Protein AF-A0AAE1FJT1-F1 (afdb_monomer_lite)

Structure (mmCIF, N/CA/C/O backbone):
data_AF-A0AAE1FJT1-F1
#
_entry.id   AF-A0AAE1FJT1-F1
#
loop_
_atom_site.group_PDB
_atom_site.id
_atom_site.type_symbol
_atom_site.label_atom_id
_atom_site.label_alt_id
_atom_site.label_comp_id
_atom_site.label_asym_id
_atom_site.label_entity_id
_atom_site.label_seq_id
_atom_site.pdbx_PDB_ins_code
_atom_site.Cartn_x
_atom_site.Cartn_y
_atom_site.Cartn_z
_atom_site.occupancy
_atom_site.B_iso_or_equiv
_atom_site.auth_seq_id
_atom_site.auth_comp_id
_atom_site.auth_asym_id
_atom_site.auth_atom_id
_atom_site.pdbx_PDB_model_num
ATOM 1 N N . MET A 1 1 ? -0.345 12.946 -5.523 1.00 48.91 1 MET A N 1
ATOM 2 C CA . MET A 1 1 ? -1.531 13.826 -5.619 1.00 48.91 1 MET A CA 1
ATOM 3 C C . MET A 1 1 ? -2.628 13.162 -4.807 1.00 48.91 1 MET A C 1
ATOM 5 O O . MET A 1 1 ? -2.960 12.027 -5.112 1.00 48.91 1 MET A O 1
ATOM 9 N N . CYS A 1 2 ? -3.063 13.765 -3.700 1.00 41.97 2 CYS A N 1
ATOM 10 C CA . CYS A 1 2 ? -4.104 13.171 -2.857 1.00 41.97 2 CYS A CA 1
ATOM 11 C C . CYS A 1 2 ? -5.466 13.439 -3.506 1.00 41.97 2 CYS A C 1
ATOM 13 O O . CYS A 1 2 ? -5.688 14.557 -3.981 1.00 41.97 2 CYS A O 1
ATOM 15 N N . CYS A 1 3 ? -6.363 12.451 -3.531 1.00 52.41 3 CYS A N 1
ATOM 16 C CA . CYS A 1 3 ? -7.768 12.750 -3.784 1.00 52.41 3 CYS A CA 1
ATOM 17 C C . CYS A 1 3 ? -8.209 13.714 -2.682 1.00 52.41 3 CYS A C 1
ATOM 19 O O . CYS A 1 3 ? -7.930 13.474 -1.507 1.00 52.41 3 CYS A O 1
ATOM 21 N N . VAL A 1 4 ? -8.873 14.813 -3.035 1.00 55.88 4 VAL A N 1
ATOM 22 C CA . VAL A 1 4 ? -9.655 15.541 -2.031 1.00 55.88 4 VAL A CA 1
ATOM 23 C C . VAL A 1 4 ? -10.621 14.516 -1.425 1.00 55.88 4 VAL A C 1
ATOM 25 O O . VAL A 1 4 ? -11.184 13.748 -2.207 1.00 55.88 4 VAL A O 1
ATOM 28 N N . PRO A 1 5 ? -10.796 14.444 -0.094 1.00 57.66 5 PRO A N 1
ATOM 29 C CA . PRO A 1 5 ? -11.778 13.549 0.499 1.00 57.66 5 PRO A CA 1
ATOM 30 C C . PRO A 1 5 ? -13.139 13.853 -0.121 1.00 57.66 5 PRO A C 1
ATOM 32 O O . PRO A 1 5 ? -13.712 14.920 0.105 1.00 57.66 5 PRO A O 1
ATOM 35 N N . THR A 1 6 ? -13.617 12.960 -0.981 1.00 59.84 6 THR A N 1
ATOM 36 C CA . THR A 1 6 ? -14.936 13.086 -1.597 1.00 59.84 6 THR A CA 1
ATOM 37 C C . THR A 1 6 ? -15.823 12.003 -1.019 1.00 59.84 6 THR A C 1
ATOM 39 O O . THR A 1 6 ? -15.383 10.876 -0.826 1.00 59.84 6 THR A O 1
ATOM 42 N N . LEU A 1 7 ? -17.086 12.342 -0.759 1.00 59.97 7 LEU A N 1
ATOM 43 C CA . LEU A 1 7 ? -18.098 11.371 -0.328 1.00 59.97 7 LEU A CA 1
ATOM 44 C C . LEU A 1 7 ? -18.443 10.360 -1.435 1.00 59.97 7 LEU A C 1
ATOM 46 O O . LEU A 1 7 ? -19.107 9.366 -1.170 1.00 59.97 7 LEU A O 1
ATOM 50 N N . SER A 1 8 ? -18.016 10.622 -2.672 1.00 65.12 8 SER A N 1
ATOM 51 C CA . SER A 1 8 ? -18.106 9.679 -3.783 1.00 65.12 8 SER A CA 1
ATOM 52 C C . SER A 1 8 ? -16.991 8.640 -3.714 1.00 65.12 8 SER A C 1
ATOM 54 O O . SER A 1 8 ? -15.861 9.000 -3.391 1.00 65.12 8 SER A O 1
ATOM 56 N N . ASP A 1 9 ? -17.260 7.414 -4.167 1.00 62.44 9 ASP A N 1
ATOM 57 C CA . ASP A 1 9 ? -16.266 6.343 -4.395 1.00 62.44 9 ASP A CA 1
ATOM 58 C C . ASP A 1 9 ? -15.290 6.645 -5.555 1.00 62.44 9 ASP A C 1
ATOM 60 O O . ASP A 1 9 ? -14.793 5.759 -6.254 1.00 62.44 9 ASP A O 1
ATOM 64 N N . SER A 1 10 ? -15.027 7.926 -5.804 1.00 68.75 10 SER A N 1
ATOM 65 C CA . SER A 1 10 ? -14.057 8.370 -6.786 1.00 68.75 10 SER A CA 1
ATOM 66 C C . SER A 1 10 ? -12.664 7.992 -6.304 1.00 68.75 10 SER A C 1
ATOM 68 O O . SER A 1 10 ? -12.255 8.313 -5.186 1.00 68.75 10 SER A O 1
ATOM 70 N N . TRP A 1 11 ? -11.914 7.343 -7.181 1.00 69.56 11 TRP A N 1
ATOM 71 C CA . TRP A 1 11 ? -10.534 6.962 -6.945 1.00 69.56 11 TRP A CA 1
ATOM 72 C C . TRP A 1 11 ? -9.640 7.638 -7.988 1.00 69.56 11 TRP A C 1
ATOM 74 O O . TRP A 1 11 ? -9.971 7.710 -9.169 1.00 69.56 11 TRP A O 1
ATOM 84 N N . MET A 1 12 ? -8.500 8.169 -7.549 1.00 78.56 12 MET A N 1
ATOM 85 C CA . MET A 1 12 ? -7.464 8.718 -8.426 1.00 78.56 12 MET A CA 1
ATOM 86 C C . MET A 1 12 ? -6.202 7.906 -8.202 1.00 78.56 12 MET A C 1
ATOM 88 O O . MET A 1 12 ? -5.679 7.905 -7.094 1.00 78.56 12 MET A O 1
ATOM 92 N N . GLY A 1 13 ? -5.701 7.236 -9.234 1.00 81.19 13 GLY A N 1
ATOM 93 C CA . GLY A 1 13 ? -4.411 6.548 -9.209 1.00 81.19 13 GLY A CA 1
ATOM 94 C C . GLY A 1 13 ? -3.347 7.322 -9.983 1.00 81.19 13 GLY A C 1
ATOM 95 O O . GLY A 1 13 ? -3.654 8.049 -10.925 1.00 81.19 13 GLY A O 1
ATOM 96 N N . TYR A 1 14 ? -2.084 7.143 -9.607 1.00 88.25 14 TYR A N 1
ATOM 97 C CA . TYR A 1 14 ? -0.932 7.567 -10.402 1.00 88.25 14 TYR A CA 1
ATOM 98 C C . TYR A 1 14 ? 0.158 6.493 -10.353 1.00 88.25 14 TYR A C 1
ATOM 100 O O . TYR A 1 14 ? 0.200 5.692 -9.418 1.00 88.25 14 TYR A O 1
ATOM 108 N N . GLY A 1 15 ? 1.008 6.447 -11.381 1.00 92.00 15 GLY A N 1
ATOM 109 C CA . GLY A 1 15 ? 2.147 5.526 -11.455 1.00 92.00 15 GLY A CA 1
ATOM 110 C C . GLY A 1 15 ? 3.272 5.891 -10.474 1.00 92.00 15 GLY A C 1
ATOM 111 O O . GLY A 1 15 ? 3.286 7.009 -9.957 1.00 92.00 15 GLY A O 1
ATOM 112 N N . PRO A 1 16 ? 4.241 4.998 -10.226 1.00 93.56 16 PRO A N 1
ATOM 113 C CA . PRO A 1 16 ? 5.405 5.325 -9.409 1.00 93.56 16 PRO A CA 1
ATOM 114 C C . PRO A 1 16 ? 6.213 6.487 -9.998 1.00 93.56 16 PRO A C 1
ATOM 116 O O . PRO A 1 16 ? 6.340 6.619 -11.214 1.00 93.56 16 PRO A O 1
ATOM 119 N N . VAL A 1 17 ? 6.810 7.309 -9.132 1.00 94.38 17 VAL A N 1
ATOM 120 C CA . VAL A 1 17 ? 7.677 8.432 -9.550 1.00 94.38 17 VAL A CA 1
ATOM 121 C C . VAL A 1 17 ? 9.133 8.017 -9.790 1.00 94.38 17 VAL A C 1
ATOM 123 O O . VAL A 1 17 ? 9.930 8.818 -10.270 1.00 94.38 17 VAL A O 1
ATOM 126 N N . VAL A 1 18 ? 9.480 6.769 -9.465 1.00 95.00 18 VAL A N 1
ATOM 127 C CA . VAL A 1 18 ? 10.792 6.153 -9.706 1.00 95.00 18 VAL A CA 1
ATOM 128 C C . VAL A 1 18 ? 10.616 4.694 -10.162 1.00 95.00 18 VAL A C 1
ATOM 130 O O . VAL A 1 18 ? 9.617 4.075 -9.788 1.00 95.00 18 VAL A O 1
ATOM 133 N N . PRO A 1 19 ? 11.554 4.120 -10.944 1.00 93.19 19 PRO A N 1
ATOM 134 C CA . PRO A 1 19 ? 11.401 2.783 -11.538 1.00 93.19 19 PRO A CA 1
ATOM 135 C C . PRO A 1 19 ? 11.222 1.622 -10.549 1.00 93.19 19 PRO A C 1
ATOM 137 O O . PRO A 1 19 ? 10.569 0.639 -10.880 1.00 93.19 19 PRO A O 1
ATOM 140 N N . ASN A 1 20 ? 11.789 1.731 -9.348 1.00 95.06 20 ASN A N 1
ATOM 141 C CA . ASN A 1 20 ? 11.744 0.721 -8.286 1.00 95.06 20 ASN A CA 1
ATOM 142 C C . ASN A 1 20 ? 10.873 1.158 -7.094 1.00 95.06 20 ASN A C 1
ATOM 144 O O . ASN A 1 20 ? 11.141 0.808 -5.948 1.00 95.06 20 ASN A O 1
ATOM 148 N N . GLY A 1 21 ? 9.872 2.001 -7.349 1.00 95.88 21 GLY A N 1
ATOM 149 C CA . GLY A 1 21 ? 8.997 2.551 -6.320 1.00 95.88 21 GLY A CA 1
ATOM 150 C C . GLY A 1 21 ? 7.545 2.122 -6.470 1.00 95.88 2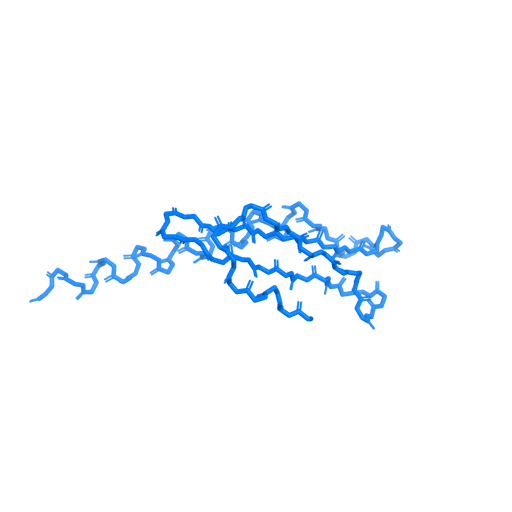1 GLY A C 1
ATOM 151 O O . GLY A 1 21 ? 7.158 1.437 -7.417 1.00 95.88 21 GLY A O 1
ATOM 152 N N . TYR A 1 22 ? 6.725 2.630 -5.553 1.00 96.62 22 TYR A N 1
ATOM 153 C CA . TYR A 1 22 ? 5.274 2.509 -5.599 1.00 96.62 22 TYR A CA 1
ATOM 154 C C . TYR A 1 22 ? 4.620 3.872 -5.832 1.00 96.62 22 TYR A C 1
ATOM 156 O O . TYR A 1 22 ? 5.098 4.900 -5.347 1.00 96.62 22 TYR A O 1
ATOM 164 N N . GLY A 1 23 ? 3.496 3.884 -6.540 1.00 95.44 23 GLY A N 1
ATOM 165 C CA . GLY A 1 23 ? 2.486 4.926 -6.398 1.00 95.44 23 GLY A CA 1
ATOM 166 C C . GLY A 1 23 ? 1.429 4.451 -5.406 1.00 95.44 23 GLY A C 1
ATOM 167 O O . GLY A 1 23 ? 1.003 3.301 -5.454 1.00 95.44 23 GLY A O 1
ATOM 168 N N . ALA A 1 24 ? 1.022 5.322 -4.489 1.00 94.00 24 ALA A N 1
ATOM 169 C CA . ALA A 1 24 ? -0.017 5.024 -3.513 1.00 94.00 24 ALA A CA 1
ATOM 170 C C . ALA A 1 24 ? -0.848 6.277 -3.263 1.00 94.00 24 ALA A C 1
ATOM 172 O O . ALA A 1 24 ? -0.343 7.279 -2.755 1.00 94.00 24 ALA A O 1
ATOM 173 N N . SER A 1 25 ? -2.120 6.223 -3.623 1.00 92.31 25 SER A N 1
ATOM 174 C CA . SER A 1 25 ? -3.108 7.241 -3.282 1.00 92.31 25 SER A CA 1
ATOM 175 C C . SER A 1 25 ? -4.205 6.622 -2.430 1.00 92.31 25 SER A C 1
ATOM 177 O O . SER A 1 25 ? -4.454 5.416 -2.491 1.00 92.31 25 SER A O 1
ATOM 179 N N . TYR A 1 26 ? -4.844 7.454 -1.612 1.00 91.06 26 TYR A N 1
ATOM 180 C CA . TYR A 1 26 ? -5.884 7.015 -0.696 1.00 91.06 26 TYR A CA 1
ATOM 181 C C . TYR A 1 26 ? -7.018 8.033 -0.599 1.00 91.06 26 TYR A C 1
ATOM 183 O O . TYR A 1 26 ? -6.793 9.238 -0.722 1.00 91.06 26 TYR A O 1
ATOM 191 N N . ASN A 1 27 ? -8.230 7.529 -0.377 1.00 89.38 27 ASN A N 1
ATOM 192 C CA . ASN A 1 27 ? -9.424 8.312 -0.076 1.00 89.38 27 ASN A CA 1
ATOM 193 C C . ASN A 1 27 ? -10.093 7.730 1.185 1.00 89.38 27 ASN A C 1
ATOM 195 O O . ASN A 1 27 ? -10.679 6.646 1.111 1.00 89.38 27 ASN A O 1
ATOM 199 N N . PRO A 1 28 ? -9.953 8.375 2.355 1.00 89.38 28 PRO A N 1
ATOM 200 C CA . PRO A 1 28 ? -10.616 7.940 3.579 1.00 89.38 28 PRO A CA 1
ATOM 201 C C . PRO A 1 28 ? -12.116 8.250 3.549 1.00 89.38 28 PRO A C 1
ATOM 203 O O . PRO A 1 28 ? -12.518 9.381 3.280 1.00 89.38 28 PRO A O 1
ATOM 206 N N . HIS A 1 29 ? -12.925 7.258 3.901 1.00 87.88 29 HIS A N 1
ATOM 207 C CA . HIS A 1 29 ? -14.355 7.3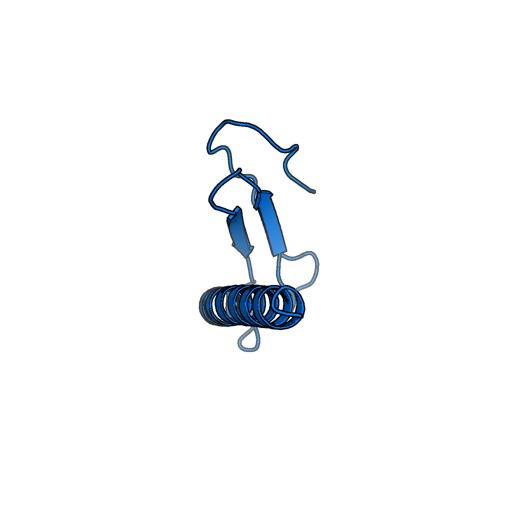64 4.179 1.00 87.88 29 HIS A CA 1
ATOM 208 C C . HIS A 1 29 ? -14.604 7.105 5.678 1.00 87.88 29 HIS A C 1
ATOM 210 O O . HIS A 1 29 ? -13.689 6.668 6.379 1.00 87.88 29 HIS A O 1
ATOM 216 N N . PRO A 1 30 ? -15.818 7.368 6.199 1.00 88.69 30 PRO A N 1
ATOM 217 C CA . PRO A 1 30 ? -16.122 7.128 7.611 1.00 88.69 30 PRO A CA 1
ATOM 218 C C . PRO A 1 30 ? -15.837 5.693 8.084 1.00 88.69 30 PRO A C 1
ATOM 220 O O . PRO A 1 30 ? -15.310 5.521 9.179 1.00 88.69 30 PRO A O 1
ATOM 223 N N . ASP A 1 31 ? -16.119 4.688 7.243 1.00 90.94 31 ASP A N 1
ATOM 224 C CA . ASP A 1 31 ? -16.050 3.267 7.627 1.00 90.94 31 ASP A CA 1
ATOM 225 C C . ASP A 1 31 ? -14.956 2.463 6.899 1.00 90.94 31 ASP A C 1
ATOM 227 O O . ASP A 1 31 ? -14.678 1.320 7.259 1.00 90.94 31 ASP A O 1
ATOM 231 N N . TYR A 1 32 ? -14.333 3.026 5.860 1.00 90.31 32 TYR A N 1
ATOM 232 C CA . TYR A 1 32 ? -13.316 2.350 5.047 1.00 90.31 32 TYR A CA 1
ATOM 233 C C . TYR A 1 32 ? -12.347 3.348 4.413 1.00 90.31 32 TYR A C 1
ATOM 235 O O . TYR A 1 32 ? -12.572 4.554 4.418 1.00 90.31 32 TYR A O 1
ATOM 243 N N . ILE A 1 33 ? -11.253 2.853 3.839 1.00 91.62 33 ILE A N 1
ATOM 244 C CA . ILE A 1 33 ? -10.301 3.663 3.074 1.00 91.62 33 ILE A CA 1
ATOM 245 C C . ILE A 1 33 ? -10.105 2.991 1.720 1.00 91.62 33 ILE A C 1
ATOM 247 O O . ILE A 1 33 ? -9.795 1.802 1.656 1.00 91.62 33 ILE A O 1
ATOM 251 N N . VAL A 1 34 ? -10.260 3.748 0.637 1.00 91.62 34 VAL A N 1
ATOM 252 C CA . VAL A 1 34 ? -9.957 3.264 -0.715 1.00 91.62 34 VAL A CA 1
ATOM 253 C C . VAL A 1 34 ? -8.493 3.551 -1.017 1.00 91.62 34 VAL A C 1
ATOM 255 O O . VAL A 1 34 ? -8.090 4.711 -0.990 1.00 91.62 34 VAL A O 1
ATOM 258 N N . PHE A 1 35 ? -7.709 2.520 -1.337 1.00 93.06 35 PHE A N 1
ATOM 259 C CA . PHE A 1 35 ? -6.319 2.651 -1.783 1.00 93.06 35 PHE A CA 1
ATOM 260 C C . PHE A 1 35 ? -6.183 2.323 -3.271 1.00 93.06 35 PHE A C 1
ATOM 262 O O . PHE A 1 35 ? -6.729 1.332 -3.747 1.00 93.06 35 PHE A O 1
ATOM 269 N N . CYS A 1 36 ? -5.396 3.117 -3.997 1.00 93.88 36 CYS A N 1
ATOM 270 C CA . CYS A 1 36 ? -4.923 2.779 -5.339 1.00 93.88 36 CYS A CA 1
ATOM 271 C C . CYS A 1 36 ? -3.405 2.648 -5.311 1.00 93.88 36 CYS A C 1
ATOM 273 O O . CYS A 1 36 ? -2.694 3.629 -5.083 1.00 93.88 36 CYS A O 1
ATOM 275 N N . LEU A 1 37 ? -2.921 1.428 -5.543 1.00 95.19 37 LEU A N 1
ATOM 276 C CA . LEU A 1 37 ? -1.503 1.090 -5.519 1.00 95.19 37 LEU A CA 1
ATOM 277 C C . LEU A 1 37 ? -1.010 0.797 -6.934 1.00 95.19 37 LEU A C 1
ATOM 279 O O . LEU A 1 37 ? -1.677 0.107 -7.704 1.00 95.19 37 LEU A O 1
ATOM 283 N N . SER A 1 38 ? 0.174 1.289 -7.265 1.00 96.12 38 SER A N 1
ATOM 284 C CA . SER A 1 38 ? 0.832 1.059 -8.546 1.00 96.12 38 SER A CA 1
ATOM 285 C C . SER A 1 38 ? 2.310 0.741 -8.338 1.00 96.12 38 SER A C 1
ATOM 287 O O . SER A 1 38 ? 2.933 1.213 -7.391 1.00 96.12 38 SER A O 1
ATOM 289 N N . ALA A 1 39 ? 2.862 -0.080 -9.224 1.00 97.06 39 ALA A N 1
ATOM 290 C CA . ALA A 1 39 ? 4.277 -0.416 -9.310 1.00 97.06 39 ALA A CA 1
ATOM 291 C C . ALA A 1 39 ? 4.609 -0.697 -10.781 1.00 97.06 39 ALA A C 1
ATOM 293 O O . ALA A 1 39 ? 3.706 -0.973 -11.578 1.00 97.06 39 ALA A O 1
ATOM 294 N N . PHE A 1 40 ? 5.883 -0.625 -11.157 1.00 95.75 40 PHE A N 1
ATOM 295 C CA . PHE A 1 40 ? 6.301 -1.039 -12.493 1.00 95.75 40 PHE A CA 1
ATOM 296 C C . PHE A 1 40 ? 6.556 -2.547 -12.519 1.00 95.75 40 PHE A C 1
ATOM 298 O O . PHE A 1 40 ? 7.412 -3.040 -11.795 1.00 95.75 40 PHE A O 1
ATOM 305 N N . ASN A 1 41 ? 5.889 -3.271 -13.426 1.00 93.06 41 ASN A N 1
ATOM 306 C CA . ASN A 1 41 ? 6.087 -4.722 -13.604 1.00 93.06 41 ASN A CA 1
ATOM 307 C C . ASN A 1 41 ? 7.523 -5.107 -14.003 1.00 93.06 41 ASN A C 1
ATOM 309 O O . ASN A 1 41 ? 7.890 -6.272 -13.920 1.00 93.06 41 ASN A O 1
ATOM 313 N N . SER A 1 42 ? 8.328 -4.149 -14.469 1.00 94.25 42 SER A N 1
ATOM 314 C CA . 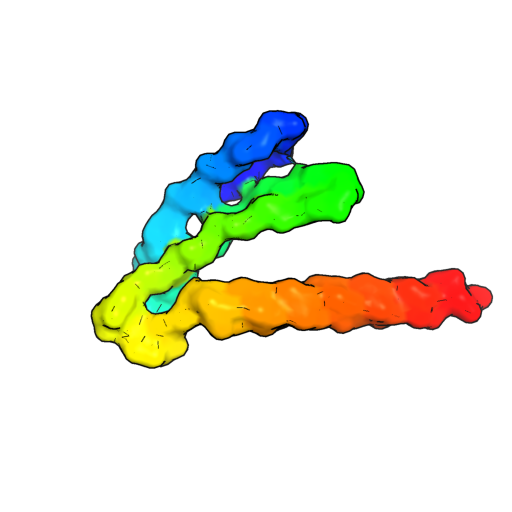SER A 1 42 ? 9.743 -4.353 -14.783 1.00 94.25 42 SER A CA 1
ATOM 315 C C . SER A 1 42 ? 10.639 -4.450 -13.544 1.00 94.25 42 SER A C 1
ATOM 317 O O . SER A 1 42 ? 11.815 -4.765 -13.689 1.00 94.25 42 SER A O 1
ATOM 319 N N . CYS A 1 43 ? 10.133 -4.124 -12.351 1.00 94.12 43 CYS A N 1
ATOM 320 C CA .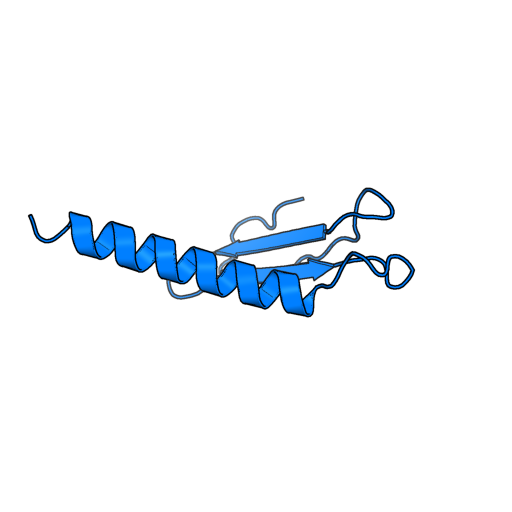 CYS A 1 43 ? 10.882 -4.194 -11.102 1.00 94.12 43 CYS A CA 1
ATOM 321 C C . CYS A 1 43 ? 10.395 -5.381 -10.262 1.00 94.12 43 CYS A C 1
ATOM 323 O O . CYS A 1 43 ? 9.347 -5.309 -9.621 1.00 94.12 43 CYS A O 1
ATOM 325 N N . GLU A 1 44 ? 11.183 -6.456 -10.243 1.00 94.19 44 GLU A N 1
ATOM 326 C CA . GLU A 1 44 ? 10.879 -7.697 -9.511 1.00 94.19 44 GLU A CA 1
ATOM 327 C C . GLU A 1 44 ? 10.845 -7.514 -7.983 1.00 94.19 44 GLU A C 1
ATOM 329 O O . GLU A 1 44 ? 10.232 -8.310 -7.279 1.00 94.19 44 GLU A O 1
ATOM 334 N N . GLU A 1 45 ? 11.461 -6.448 -7.464 1.00 95.62 45 GLU A N 1
ATOM 335 C CA . GLU A 1 45 ? 11.457 -6.108 -6.033 1.00 95.62 45 GLU A CA 1
ATOM 336 C C . GLU A 1 45 ? 10.138 -5.464 -5.574 1.00 95.62 45 GLU A C 1
ATOM 338 O O . GLU A 1 45 ? 9.889 -5.345 -4.372 1.00 95.62 45 GLU A O 1
ATOM 343 N N . THR A 1 46 ? 9.290 -5.020 -6.511 1.00 96.19 46 THR A N 1
ATOM 344 C CA . THR A 1 46 ? 8.026 -4.345 -6.196 1.00 96.19 46 THR A CA 1
ATOM 345 C C . THR A 1 46 ? 6.807 -5.201 -6.531 1.00 96.19 46 THR A C 1
ATOM 347 O O . THR A 1 46 ? 6.694 -5.752 -7.621 1.00 96.19 46 THR A O 1
ATOM 350 N N . SER A 1 47 ? 5.842 -5.264 -5.613 1.00 96.69 47 SER A N 1
ATOM 351 C CA . SER A 1 47 ? 4.581 -5.990 -5.770 1.00 96.69 47 SER A CA 1
ATOM 352 C C . SER A 1 47 ? 3.442 -5.227 -5.100 1.00 96.69 47 SER A C 1
ATOM 354 O O . SER A 1 47 ? 3.391 -5.090 -3.877 1.00 96.69 47 SER A O 1
ATOM 356 N N . THR A 1 48 ? 2.495 -4.722 -5.895 1.00 96.12 48 THR A N 1
ATOM 357 C CA . THR A 1 48 ? 1.320 -4.002 -5.367 1.00 96.12 48 THR A CA 1
ATOM 358 C C . THR A 1 48 ? 0.435 -4.898 -4.503 1.00 96.12 48 THR A C 1
ATOM 360 O O . THR A 1 48 ? -0.173 -4.412 -3.552 1.00 96.12 48 THR A O 1
ATOM 363 N N . LEU A 1 49 ? 0.394 -6.204 -4.789 1.00 95.94 49 LEU A N 1
ATOM 364 C CA . LEU A 1 49 ? -0.365 -7.180 -4.009 1.00 95.94 49 LEU A CA 1
ATOM 365 C C . LEU A 1 49 ? 0.239 -7.382 -2.615 1.00 95.94 49 LEU A C 1
ATOM 367 O O . LEU A 1 49 ? -0.484 -7.361 -1.620 1.00 95.94 49 LEU A O 1
ATOM 371 N N . GLU A 1 50 ? 1.556 -7.576 -2.535 1.00 97.00 50 GLU A N 1
ATOM 372 C CA . GLU A 1 50 ? 2.241 -7.721 -1.247 1.00 97.00 50 GLU A CA 1
ATOM 373 C C . GLU A 1 50 ? 2.198 -6.420 -0.454 1.00 97.00 50 GLU A C 1
ATOM 375 O O . GLU A 1 50 ? 1.927 -6.438 0.748 1.00 97.00 50 GLU A O 1
ATOM 380 N N . PHE A 1 51 ? 2.386 -5.286 -1.133 1.00 97.06 51 PHE A N 1
ATOM 381 C CA . PHE A 1 51 ? 2.284 -3.982 -0.502 1.00 97.06 51 PHE A CA 1
ATOM 382 C C . PHE A 1 51 ? 0.886 -3.742 0.083 1.00 97.06 51 PHE A C 1
ATOM 384 O O . PHE A 1 51 ? 0.781 -3.346 1.241 1.00 97.06 51 PHE A O 1
ATOM 391 N N . GLY A 1 52 ? -0.180 -4.070 -0.656 1.00 96.94 52 GLY A N 1
ATOM 392 C CA . GLY A 1 52 ? -1.558 -3.961 -0.170 1.00 96.94 52 GLY A CA 1
ATOM 393 C C . GLY A 1 52 ? -1.831 -4.815 1.070 1.00 96.94 52 GLY A C 1
ATOM 394 O O . GLY A 1 52 ? -2.369 -4.308 2.051 1.00 96.94 52 GLY A O 1
ATOM 395 N N . ARG A 1 53 ? -1.389 -6.080 1.076 1.00 98.00 53 ARG A N 1
ATOM 396 C CA . ARG A 1 53 ? -1.547 -6.982 2.235 1.00 98.00 53 ARG A CA 1
ATOM 397 C C . ARG A 1 53 ? -0.812 -6.477 3.474 1.00 98.00 53 ARG A C 1
ATOM 399 O O . ARG A 1 53 ? -1.347 -6.513 4.579 1.00 98.00 53 ARG A O 1
ATOM 406 N N . ASN A 1 54 ? 0.423 -6.010 3.298 1.00 97.88 54 ASN A N 1
ATOM 407 C CA . ASN A 1 54 ? 1.212 -5.476 4.405 1.00 97.88 54 ASN A CA 1
ATOM 408 C C . ASN A 1 54 ? 0.626 -4.161 4.933 1.00 97.88 54 ASN A C 1
ATOM 410 O O . ASN A 1 54 ? 0.641 -3.933 6.141 1.00 97.88 54 ASN A O 1
ATOM 414 N N . LEU A 1 55 ? 0.081 -3.323 4.048 1.00 97.06 55 LEU A N 1
ATOM 415 C CA . LEU A 1 55 ? -0.584 -2.077 4.414 1.00 97.06 55 LEU A CA 1
ATOM 416 C C . LEU A 1 55 ? -1.849 -2.328 5.245 1.00 97.06 55 LEU A C 1
ATOM 418 O O . LEU A 1 55 ? -2.018 -1.701 6.288 1.00 97.06 55 LEU A O 1
ATOM 422 N N . GLU A 1 56 ? -2.695 -3.269 4.825 1.00 96.75 56 GLU A N 1
ATOM 423 C CA . GLU A 1 56 ? -3.874 -3.703 5.587 1.00 96.75 56 GLU A CA 1
ATOM 424 C C . GLU A 1 56 ? -3.471 -4.200 6.982 1.00 96.75 56 GLU A C 1
ATOM 426 O O . GLU A 1 56 ? -3.974 -3.706 7.992 1.00 96.75 56 GLU A O 1
ATOM 431 N N . ARG A 1 57 ? -2.476 -5.095 7.054 1.00 97.88 57 ARG A N 1
ATOM 432 C CA . ARG A 1 57 ? -1.986 -5.629 8.331 1.00 97.88 57 ARG A CA 1
ATOM 433 C C . ARG A 1 57 ? -1.456 -4.534 9.256 1.00 97.88 57 ARG A C 1
ATOM 435 O O . ARG A 1 57 ? -1.739 -4.557 10.451 1.00 97.88 57 ARG A O 1
ATOM 442 N N . ALA A 1 58 ? -0.706 -3.576 8.717 1.00 97.62 58 ALA A N 1
ATOM 443 C CA . ALA A 1 58 ? -0.177 -2.459 9.490 1.00 97.62 58 ALA A CA 1
ATOM 444 C C . ALA A 1 58 ? -1.301 -1.570 10.052 1.00 97.62 58 ALA A C 1
ATOM 446 O O . ALA A 1 58 ? -1.231 -1.159 11.211 1.00 97.62 58 ALA A O 1
ATOM 447 N N . LEU A 1 59 ? -2.351 -1.293 9.268 1.00 96.44 59 LEU A N 1
ATOM 448 C CA . LEU A 1 59 ? -3.516 -0.526 9.728 1.00 96.4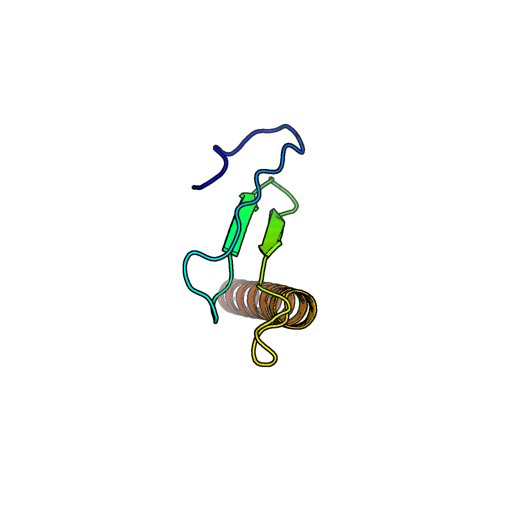4 59 LEU A CA 1
ATOM 449 C C . LEU A 1 59 ? -4.275 -1.261 10.840 1.00 96.44 59 LEU A C 1
ATOM 451 O O . LEU A 1 59 ? -4.613 -0.648 11.855 1.00 96.44 59 LEU A O 1
ATOM 455 N N . ASP A 1 60 ? -4.460 -2.573 10.704 1.00 96.06 60 ASP A N 1
ATOM 456 C CA . ASP A 1 60 ? -5.074 -3.414 11.734 1.00 96.06 60 ASP A CA 1
ATOM 457 C C . ASP A 1 60 ? -4.252 -3.466 13.027 1.00 96.06 60 ASP A C 1
ATOM 459 O O . ASP A 1 60 ? -4.803 -3.404 14.128 1.00 96.06 60 ASP A O 1
ATOM 463 N N . GLU A 1 61 ? -2.927 -3.580 12.921 1.00 97.06 61 GLU A N 1
ATOM 464 C CA . GLU A 1 61 ? -2.021 -3.543 14.073 1.00 97.06 61 GLU A CA 1
ATOM 465 C C . GLU A 1 61 ? -2.085 -2.182 14.785 1.00 97.06 61 GLU A C 1
ATOM 467 O O . GLU A 1 61 ? -2.186 -2.135 16.014 1.00 97.06 61 GLU A O 1
ATOM 472 N N . MET A 1 62 ? -2.110 -1.076 14.031 1.00 96.06 62 MET A N 1
ATOM 473 C CA . MET A 1 62 ? -2.284 0.268 14.594 1.00 96.06 62 MET A CA 1
ATOM 474 C C . MET A 1 62 ? -3.633 0.417 15.305 1.00 96.06 62 MET A C 1
ATOM 476 O O . MET A 1 62 ? -3.672 0.939 16.420 1.00 96.06 62 MET A O 1
ATOM 480 N N . LYS A 1 63 ? -4.723 -0.086 14.711 1.00 93.69 63 LYS A N 1
ATOM 481 C CA . LYS A 1 63 ? -6.054 -0.094 15.334 1.00 93.69 63 LYS A CA 1
ATOM 482 C C . LYS A 1 63 ? -6.041 -0.853 16.662 1.00 93.69 63 LYS A C 1
ATOM 484 O O . LYS A 1 63 ? -6.400 -0.278 17.687 1.00 93.69 63 LYS A O 1
ATOM 489 N N . LYS A 1 64 ? -5.537 -2.092 16.670 1.00 95.88 64 LYS A N 1
ATOM 490 C CA . LYS A 1 64 ? -5.416 -2.918 17.888 1.00 95.88 64 LYS A CA 1
ATOM 491 C C . LYS A 1 64 ? -4.590 -2.224 18.968 1.00 95.88 64 LYS A C 1
ATOM 493 O O . LYS A 1 64 ? -4.948 -2.257 20.144 1.00 95.88 64 LYS A O 1
ATOM 498 N N . MET A 1 65 ? -3.490 -1.573 18.583 1.00 95.38 65 MET A N 1
ATOM 499 C CA . MET A 1 65 ? -2.651 -0.834 19.524 1.00 95.38 65 MET A CA 1
ATOM 500 C C . MET A 1 65 ? -3.418 0.332 20.166 1.00 95.38 65 MET A C 1
ATOM 502 O O . MET A 1 65 ? -3.326 0.522 21.379 1.00 95.38 65 MET A O 1
ATOM 506 N N . LEU A 1 66 ? -4.181 1.101 19.388 1.00 93.62 66 LEU A N 1
ATOM 507 C CA . LEU A 1 66 ? -4.971 2.222 19.905 1.00 93.62 66 LEU A CA 1
ATOM 508 C C . LEU A 1 66 ? -6.122 1.751 20.802 1.00 93.62 66 LEU A C 1
ATOM 510 O O . LEU A 1 66 ? -6.315 2.308 21.880 1.00 93.62 66 LEU A O 1
ATOM 514 N N . GLU A 1 67 ? -6.821 0.684 20.414 1.00 93.06 67 GLU A N 1
ATOM 515 C CA . GLU A 1 67 ? -7.875 0.065 21.228 1.00 93.06 67 GLU A CA 1
ATOM 516 C C . GLU A 1 67 ? -7.322 -0.470 22.556 1.00 93.06 67 GLU A C 1
ATOM 518 O O . GLU A 1 67 ? -7.938 -0.290 23.604 1.00 93.06 67 GLU A O 1
ATOM 523 N N . SER A 1 68 ? -6.116 -1.052 22.550 1.00 88.31 68 SER A N 1
ATOM 524 C CA . SER A 1 68 ? -5.476 -1.535 23.779 1.00 88.31 68 SER A CA 1
ATOM 525 C C . SER A 1 68 ? -5.123 -0.412 24.763 1.00 88.31 68 SER A C 1
ATOM 527 O O . SER A 1 68 ? -5.152 -0.630 25.972 1.00 88.31 68 SER A O 1
ATOM 529 N N . LYS A 1 69 ? -4.819 0.797 24.263 1.00 71.12 69 LYS A N 1
ATOM 530 C CA . LYS A 1 69 ? -4.496 1.974 25.087 1.00 71.12 69 LYS A CA 1
ATOM 531 C C . LYS A 1 69 ? -5.726 2.715 25.613 1.00 71.12 69 LYS A C 1
ATOM 533 O O . LYS A 1 69 ? -5.592 3.434 26.595 1.00 71.12 69 LYS A O 1
ATOM 538 N N . GLY A 1 70 ? -6.887 2.559 24.976 1.00 60.31 70 GLY A N 1
ATOM 539 C CA . GLY A 1 70 ? -8.152 3.160 25.417 1.00 60.31 70 GLY A CA 1
ATOM 540 C C . GLY A 1 70 ? -8.866 2.399 26.542 1.00 60.31 70 GLY A C 1
ATOM 541 O O . GLY A 1 70 ? -9.881 2.876 27.032 1.00 60.31 70 GLY A O 1
ATOM 542 N N . ASN A 1 71 ? -8.346 1.234 26.946 1.00 54.44 71 ASN A N 1
ATOM 543 C CA . ASN A 1 71 ? -8.873 0.398 28.033 1.00 54.44 71 ASN A CA 1
ATOM 544 C C . ASN A 1 71 ? -8.142 0.616 29.381 1.00 54.44 71 ASN A C 1
ATOM 546 O O . ASN A 1 71 ? -8.100 -0.292 30.215 1.00 54.44 71 ASN A 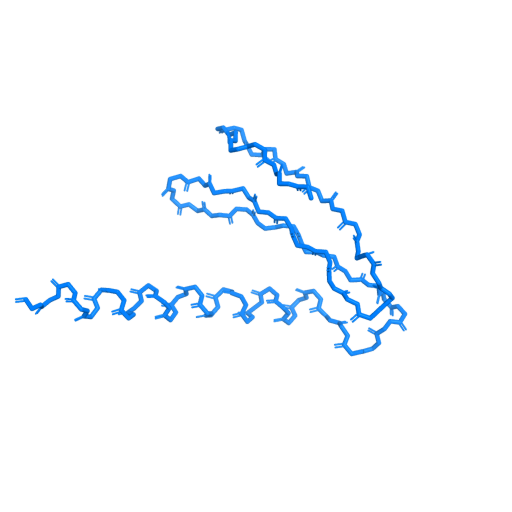O 1
ATOM 550 N N . LEU A 1 72 ? -7.558 1.801 29.582 1.00 51.16 72 LEU A N 1
ATOM 551 C CA . LEU A 1 72 ? -7.012 2.315 30.847 1.00 51.16 72 LEU A CA 1
ATOM 552 C C . LEU A 1 72 ? -7.782 3.576 31.248 1.00 51.16 72 LEU A C 1
ATOM 554 O O . LEU A 1 72 ? -7.997 3.754 32.466 1.00 51.16 72 LEU A O 1
#

Sequence (72 aa):
MCCVPTLSDSWMGYGPVVPNGYGASYNPHPDYIVFCLSAFNSCEETSTLEFGRNLERALDEMKKMLESKGNL

Radius of gyration: 14.74 Å; chains: 1; bounding box: 30×23×46 Å

Organism: Petrolisthes cinctipes (NCBI:txid88211)

Secondary structure (DSSP, 8-state):
-PPP--SS--------SSTT-EEEEEEE-SS-EEEEEEE-TT-TT--HHHHHHHHHHHHHHHHHHHHHHTT-

Foldseek 3Di:
DEDDQDPDPDDDWDEDPDQQDKTWYWHDDPVDIDIDIYHDPVHPNDDSVVVVVVVVVVVVVVVVVVVVVVVD

InterPro domains:
  IPR000542 Acyltransferase ChoActase/COT/CPT [PTHR22589] (11-66)
  IPR023213 Chloramphenicol acetyltransferase-like domain superfamily [G3DSA:3.30.559.10] (1-71)
  IPR039551 Choline/Carnitine o-acyltransferase, domain 1 and 2 [PF00755] (11-57)

pLDDT: mean 86.46, std 15.1, range [41.97, 98.0]